Protein AF-A0A534A4G7-F1 (afdb_monomer_lite)

pLDDT: mean 78.15, std 11.38, range [40.47, 90.44]

Structure (mmCIF, N/CA/C/O backbone):
data_AF-A0A534A4G7-F1
#
_entry.id   AF-A0A534A4G7-F1
#
loop_
_atom_site.group_PDB
_atom_site.id
_atom_site.type_symbol
_atom_site.label_atom_id
_atom_site.label_alt_id
_atom_site.label_comp_id
_atom_site.label_asym_id
_atom_site.label_entity_id
_atom_site.label_seq_id
_atom_site.pdbx_PDB_ins_code
_atom_site.Cartn_x
_atom_site.Cartn_y
_atom_site.Cartn_z
_atom_site.occupancy
_atom_site.B_iso_or_equiv
_atom_site.auth_seq_id
_atom_site.auth_comp_id
_atom_site.auth_asym_id
_atom_site.auth_atom_id
_atom_site.pdbx_PDB_model_num
ATOM 1 N N . MET A 1 1 ? 12.198 -9.803 -21.632 1.00 40.47 1 MET A N 1
ATOM 2 C CA . MET A 1 1 ? 10.902 -9.235 -21.200 1.00 40.47 1 MET A CA 1
ATOM 3 C C . MET A 1 1 ? 10.995 -8.934 -19.715 1.00 40.47 1 MET A C 1
ATOM 5 O O . MET A 1 1 ? 10.918 -9.855 -18.911 1.00 40.47 1 MET A O 1
ATOM 9 N N . ALA A 1 2 ? 11.271 -7.684 -19.343 1.00 46.91 2 ALA A N 1
ATOM 10 C CA . ALA A 1 2 ? 11.308 -7.304 -17.937 1.00 46.91 2 ALA A CA 1
ATOM 11 C C . ALA A 1 2 ? 9.880 -7.410 -17.383 1.00 46.91 2 ALA A C 1
ATOM 13 O O . ALA A 1 2 ? 9.012 -6.635 -17.777 1.00 46.91 2 ALA A O 1
ATOM 14 N N . ARG A 1 3 ? 9.614 -8.398 -16.520 1.00 56.34 3 ARG A N 1
ATOM 15 C CA . ARG A 1 3 ? 8.389 -8.444 -15.709 1.00 56.34 3 ARG A CA 1
ATOM 16 C C . ARG A 1 3 ? 8.479 -7.308 -14.692 1.00 56.34 3 ARG A C 1
ATOM 18 O O . ARG A 1 3 ? 8.889 -7.515 -13.557 1.00 56.34 3 ARG A O 1
ATOM 25 N N . GLY A 1 4 ? 8.205 -6.090 -15.154 1.00 66.38 4 GLY A N 1
ATOM 26 C CA . GLY A 1 4 ? 8.046 -4.930 -14.292 1.00 66.38 4 GLY A CA 1
ATOM 27 C C . GLY A 1 4 ? 6.889 -5.157 -13.326 1.00 66.38 4 GLY A C 1
ATOM 28 O O . GLY A 1 4 ? 5.986 -5.952 -13.597 1.00 66.38 4 GLY A O 1
ATOM 29 N N . ILE A 1 5 ? 6.937 -4.475 -12.186 1.00 73.56 5 ILE A N 1
ATOM 30 C CA . ILE A 1 5 ? 5.827 -4.482 -11.239 1.00 73.56 5 ILE A CA 1
ATOM 31 C C . ILE A 1 5 ? 4.565 -3.967 -11.930 1.00 73.56 5 ILE A C 1
ATOM 33 O O . ILE A 1 5 ? 4.590 -2.940 -12.608 1.00 73.56 5 ILE A O 1
ATOM 37 N N . THR A 1 6 ? 3.477 -4.715 -11.781 1.00 78.62 6 THR A N 1
ATOM 38 C CA . THR A 1 6 ? 2.160 -4.351 -12.296 1.00 78.62 6 THR A CA 1
ATOM 39 C C . THR A 1 6 ? 1.371 -3.599 -11.236 1.00 78.62 6 THR A C 1
ATOM 41 O O . THR A 1 6 ? 1.524 -3.849 -10.040 1.00 78.62 6 THR A O 1
ATOM 44 N N . GLN A 1 7 ? 0.489 -2.705 -11.683 1.00 78.25 7 GLN A N 1
ATOM 45 C CA . GLN A 1 7 ? -0.420 -1.972 -10.802 1.00 78.25 7 GLN A CA 1
ATOM 46 C C . GLN A 1 7 ? -1.296 -2.912 -9.967 1.00 78.25 7 GLN A C 1
ATOM 48 O O . GLN A 1 7 ? -1.489 -2.665 -8.788 1.00 78.25 7 GLN A O 1
ATOM 53 N N . ASP A 1 8 ? -1.724 -4.039 -10.536 1.00 82.81 8 ASP A N 1
ATOM 54 C CA . ASP A 1 8 ? -2.491 -5.066 -9.821 1.00 82.81 8 ASP A CA 1
ATOM 55 C C . ASP A 1 8 ? -1.764 -5.597 -8.572 1.00 82.81 8 ASP A C 1
ATOM 57 O O . ASP A 1 8 ? -2.347 -5.681 -7.494 1.00 82.81 8 ASP A O 1
ATOM 61 N N . ARG A 1 9 ? -0.452 -5.856 -8.676 1.00 84.06 9 ARG A N 1
ATOM 62 C CA . ARG A 1 9 ? 0.355 -6.284 -7.524 1.00 84.06 9 ARG A CA 1
ATOM 63 C C . ARG A 1 9 ? 0.485 -5.191 -6.470 1.00 84.06 9 ARG A C 1
ATOM 65 O O . ARG A 1 9 ? 0.484 -5.490 -5.281 1.00 84.06 9 ARG A O 1
ATOM 72 N N . VAL A 1 10 ? 0.615 -3.940 -6.903 1.00 83.56 10 VAL A N 1
ATOM 73 C CA . VAL A 1 10 ? 0.687 -2.781 -6.004 1.00 83.56 10 VAL A CA 1
ATOM 74 C C . VAL A 1 10 ? -0.632 -2.587 -5.271 1.00 83.56 10 VAL A C 1
ATOM 76 O O . VAL A 1 10 ? -0.610 -2.401 -4.059 1.00 83.56 10 VAL A O 1
ATOM 79 N N . ASN A 1 11 ? -1.756 -2.726 -5.972 1.00 84.88 11 ASN A N 1
ATOM 80 C CA . ASN A 1 11 ? -3.085 -2.666 -5.381 1.00 84.88 11 ASN A CA 1
ATOM 81 C C . ASN A 1 11 ? -3.279 -3.795 -4.365 1.00 84.88 11 ASN A C 1
ATOM 83 O O . ASN A 1 11 ? -3.608 -3.503 -3.226 1.00 84.88 11 ASN A O 1
ATOM 87 N N . GLN A 1 12 ? -2.951 -5.049 -4.705 1.00 87.88 12 GLN A N 1
ATOM 88 C CA . GLN A 1 12 ? -3.040 -6.162 -3.747 1.00 87.88 12 GLN A CA 1
ATOM 89 C C . GLN A 1 12 ? -2.190 -5.940 -2.490 1.00 87.88 12 GLN A C 1
ATOM 91 O O . GLN A 1 12 ? -2.644 -6.218 -1.383 1.00 87.88 12 GLN A O 1
ATOM 96 N N . ALA A 1 13 ? -0.964 -5.434 -2.641 1.00 88.00 13 ALA A N 1
ATOM 97 C CA . ALA A 1 13 ? -0.109 -5.123 -1.501 1.00 88.00 13 ALA A CA 1
ATOM 98 C C . ALA A 1 13 ? -0.667 -3.953 -0.672 1.00 88.00 13 ALA A C 1
ATOM 100 O O . ALA A 1 13 ? -0.634 -3.999 0.556 1.00 88.00 13 ALA A O 1
ATOM 101 N N . ALA A 1 14 ? -1.215 -2.921 -1.317 1.00 87.12 14 ALA A N 1
ATOM 102 C CA . ALA A 1 14 ? -1.861 -1.807 -0.633 1.00 87.12 14 ALA A CA 1
ATOM 103 C C . ALA A 1 14 ? -3.128 -2.251 0.116 1.00 87.12 14 ALA A C 1
ATOM 105 O O . ALA A 1 14 ? -3.291 -1.895 1.280 1.00 87.12 14 ALA A O 1
ATOM 106 N N . ASP A 1 15 ? -3.971 -3.079 -0.504 1.00 89.94 15 ASP A N 1
ATOM 107 C CA . ASP A 1 15 ? -5.157 -3.680 0.112 1.00 89.94 15 ASP A CA 1
ATOM 108 C C . ASP A 1 15 ? -4.783 -4.562 1.304 1.00 89.94 15 ASP A C 1
ATOM 110 O O . ASP A 1 15 ? -5.411 -4.475 2.357 1.00 89.94 15 ASP A O 1
ATOM 114 N N . ALA A 1 16 ? -3.722 -5.366 1.192 1.00 89.69 16 ALA A N 1
ATOM 115 C CA . ALA A 1 16 ? -3.229 -6.178 2.302 1.00 89.69 16 ALA A CA 1
ATOM 116 C C . ALA A 1 16 ? -2.775 -5.315 3.493 1.00 89.69 16 ALA A C 1
ATOM 118 O O . ALA A 1 16 ? -3.038 -5.665 4.645 1.00 89.69 16 ALA A O 1
ATOM 119 N N . LEU A 1 17 ? -2.132 -4.174 3.232 1.00 89.06 17 LEU A N 1
ATOM 12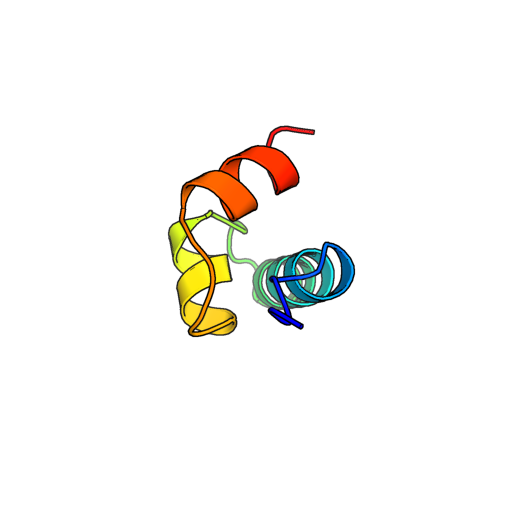0 C CA . LEU A 1 17 ? -1.739 -3.217 4.270 1.00 89.06 17 LEU A CA 1
ATOM 121 C C . LEU A 1 17 ? -2.960 -2.526 4.889 1.00 89.06 17 LEU A C 1
ATOM 123 O O . LEU A 1 17 ? -3.060 -2.453 6.113 1.00 89.06 17 LEU A O 1
ATOM 127 N N . LEU A 1 18 ? -3.922 -2.099 4.068 1.00 88.94 18 LEU A N 1
ATOM 128 C CA . LEU A 1 18 ? -5.178 -1.506 4.533 1.00 88.94 18 LEU A CA 1
ATOM 129 C C . LEU A 1 18 ? -5.989 -2.483 5.388 1.00 88.94 18 LEU A C 1
ATOM 131 O O . LEU A 1 18 ? -6.493 -2.099 6.441 1.00 88.94 18 LEU A O 1
ATOM 135 N N . ALA A 1 19 ? -6.057 -3.755 4.991 1.00 90.44 19 ALA A N 1
ATOM 136 C CA . ALA A 1 19 ? -6.718 -4.814 5.751 1.00 90.44 19 ALA A CA 1
ATOM 137 C C . ALA A 1 19 ? -6.055 -5.062 7.117 1.00 90.44 19 ALA A C 1
ATOM 139 O O . ALA A 1 19 ? -6.727 -5.457 8.068 1.00 90.44 19 ALA A O 1
ATOM 140 N N . ARG A 1 20 ? -4.751 -4.787 7.241 1.00 89.44 20 ARG A N 1
ATOM 141 C CA . ARG A 1 20 ? -4.016 -4.803 8.518 1.00 89.44 20 ARG A CA 1
ATOM 142 C C . ARG A 1 20 ? -4.210 -3.525 9.344 1.00 89.44 20 ARG A C 1
ATOM 144 O O . ARG A 1 20 ? -3.691 -3.440 10.454 1.00 89.44 20 ARG A O 1
ATOM 151 N N . GLY A 1 21 ? -4.936 -2.532 8.825 1.00 90.19 21 GLY A N 1
ATOM 152 C CA . GLY A 1 21 ? -5.075 -1.207 9.433 1.00 90.19 21 GLY A CA 1
ATOM 153 C C . GLY A 1 21 ? -3.821 -0.340 9.286 1.00 90.19 21 GLY A C 1
ATOM 154 O O . GLY A 1 21 ? -3.682 0.677 9.966 1.00 90.19 21 GLY A O 1
ATOM 155 N N . GLU A 1 22 ? -2.891 -0.726 8.413 1.00 86.94 22 GLU A N 1
ATOM 156 C CA . GLU A 1 22 ? -1.661 0.008 8.162 1.00 86.94 22 GLU A CA 1
ATOM 157 C C . GLU A 1 22 ? -1.811 0.933 6.953 1.00 86.94 22 GLU A C 1
ATOM 159 O O . GLU A 1 22 ? -2.419 0.589 5.94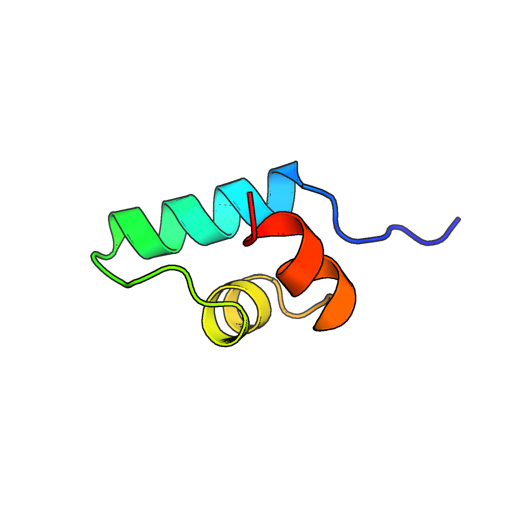2 1.00 86.94 22 GLU A O 1
ATOM 164 N N . ARG A 1 23 ? -1.215 2.130 7.028 1.00 8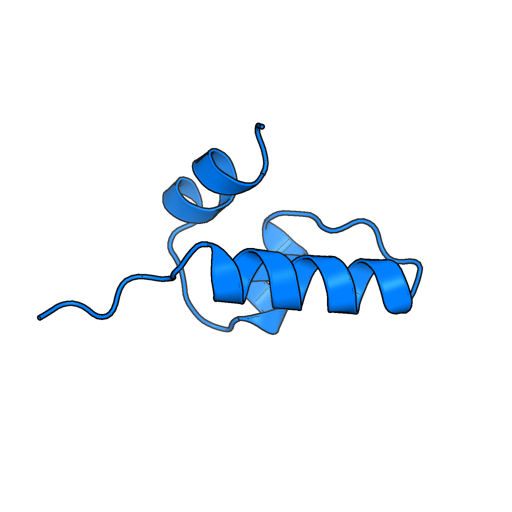4.62 23 ARG A N 1
ATOM 165 C CA . ARG A 1 23 ? -1.209 3.057 5.888 1.00 84.62 23 ARG A CA 1
ATOM 166 C C . ARG A 1 23 ? -0.358 2.461 4.757 1.00 84.62 23 ARG A C 1
ATOM 168 O O . ARG A 1 23 ? 0.826 2.205 5.004 1.00 84.62 23 ARG A O 1
ATOM 175 N N . PRO A 1 24 ? -0.905 2.272 3.543 1.00 82.88 24 PRO A N 1
ATOM 176 C CA . PRO A 1 24 ? -0.151 1.763 2.407 1.00 82.88 24 PRO A CA 1
ATOM 177 C C . PRO A 1 24 ? 0.820 2.842 1.913 1.00 82.88 24 PRO A C 1
ATOM 179 O O . PRO A 1 24 ? 0.474 3.705 1.113 1.00 82.88 24 PRO A O 1
ATOM 182 N N . THR A 1 25 ? 2.042 2.837 2.445 1.00 85.19 25 THR A N 1
ATOM 183 C CA . THR A 1 25 ? 3.126 3.726 2.008 1.00 85.19 25 THR A CA 1
ATOM 184 C C . THR A 1 25 ? 4.039 3.016 1.016 1.00 85.19 25 THR A C 1
ATOM 186 O O . THR A 1 25 ? 4.116 1.787 0.995 1.00 85.19 25 THR A O 1
ATOM 189 N N . ILE A 1 26 ? 4.786 3.793 0.225 1.00 82.50 26 ILE A N 1
ATOM 190 C CA . ILE A 1 26 ? 5.742 3.276 -0.769 1.00 82.50 26 ILE A CA 1
ATOM 191 C C . ILE A 1 26 ? 6.696 2.251 -0.146 1.00 82.50 26 ILE A C 1
ATOM 193 O O . ILE A 1 26 ? 6.922 1.187 -0.715 1.00 82.50 26 ILE A O 1
ATOM 197 N N . GLU A 1 27 ? 7.231 2.544 1.038 1.00 85.00 27 GLU A N 1
ATOM 198 C CA . GLU A 1 27 ? 8.163 1.653 1.731 1.00 85.00 27 GLU A CA 1
ATOM 199 C C . GLU A 1 27 ? 7.514 0.333 2.154 1.00 85.00 27 GLU A C 1
ATOM 201 O O . GLU A 1 27 ? 8.118 -0.722 1.968 1.00 85.00 27 GLU A O 1
ATOM 206 N N . LYS A 1 28 ? 6.274 0.367 2.662 1.00 85.50 28 LYS A N 1
ATOM 207 C CA . LYS A 1 28 ? 5.556 -0.840 3.096 1.00 85.50 28 LYS A CA 1
ATOM 208 C C . LYS A 1 28 ? 5.108 -1.696 1.924 1.00 85.50 28 LYS A C 1
ATOM 210 O O . LYS A 1 28 ? 5.328 -2.900 1.929 1.00 85.50 28 LYS A O 1
ATOM 215 N N . VAL A 1 29 ? 4.552 -1.074 0.888 1.00 84.94 29 VAL A N 1
ATOM 216 C CA . VAL A 1 29 ? 4.169 -1.770 -0.345 1.00 84.94 29 VAL A CA 1
ATOM 217 C C . VAL A 1 29 ? 5.402 -2.404 -0.996 1.00 84.94 29 VAL A C 1
ATOM 219 O O . VAL A 1 29 ? 5.345 -3.538 -1.461 1.00 84.94 29 VAL A O 1
ATOM 222 N N . ARG A 1 30 ? 6.553 -1.719 -0.969 1.00 83.25 30 ARG A N 1
ATOM 223 C CA . ARG A 1 30 ? 7.830 -2.282 -1.425 1.00 83.25 30 ARG A CA 1
ATOM 224 C C . ARG A 1 30 ? 8.299 -3.446 -0.559 1.00 83.25 30 ARG A C 1
ATOM 226 O O . ARG A 1 30 ? 8.807 -4.420 -1.108 1.00 83.25 30 ARG A O 1
ATOM 233 N N . ALA A 1 31 ? 8.182 -3.332 0.762 1.00 83.81 31 ALA A N 1
ATOM 234 C CA . ALA A 1 31 ? 8.551 -4.398 1.688 1.00 83.81 31 ALA A CA 1
ATOM 235 C C . ALA A 1 31 ? 7.705 -5.658 1.446 1.00 83.81 31 ALA A C 1
ATOM 237 O O . ALA A 1 31 ? 8.268 -6.744 1.355 1.00 83.81 31 ALA A O 1
ATOM 238 N N . GLU A 1 32 ? 6.395 -5.500 1.234 1.00 84.19 32 GLU A N 1
ATOM 239 C CA . GLU A 1 32 ? 5.484 -6.601 0.894 1.00 84.19 32 GLU A CA 1
ATOM 240 C C . GLU A 1 32 ? 5.777 -7.197 -0.492 1.00 84.19 32 GLU A C 1
ATOM 242 O O . GLU A 1 32 ? 5.759 -8.413 -0.669 1.00 84.19 32 GLU A O 1
ATOM 247 N N . LEU A 1 33 ? 6.089 -6.365 -1.491 1.00 82.56 33 LEU A N 1
ATOM 248 C CA . LEU A 1 33 ? 6.370 -6.843 -2.849 1.00 82.56 33 LEU A CA 1
ATOM 249 C C . LEU A 1 33 ? 7.777 -7.431 -3.012 1.00 82.56 33 LEU A C 1
ATOM 251 O O . LEU A 1 33 ? 8.011 -8.182 -3.960 1.00 82.56 33 LEU A O 1
ATOM 255 N N . GLY A 1 34 ? 8.733 -7.060 -2.155 1.00 77.19 34 GLY A N 1
ATOM 256 C CA . GLY A 1 34 ? 10.138 -7.485 -2.219 1.00 77.19 34 GLY A CA 1
ATOM 257 C C . GLY A 1 34 ? 10.885 -7.064 -3.496 1.00 77.19 34 GLY A C 1
ATOM 258 O O . GLY A 1 34 ? 12.051 -7.403 -3.688 1.00 77.19 34 GLY A O 1
ATOM 2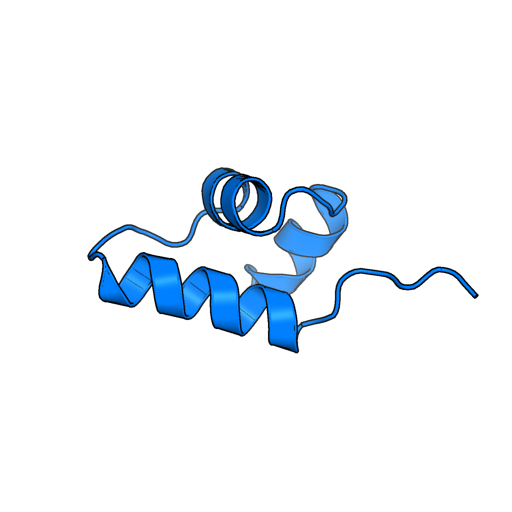59 N N . THR A 1 35 ? 10.227 -6.331 -4.393 1.00 71.44 35 THR A N 1
ATOM 260 C CA . THR A 1 35 ? 10.725 -5.895 -5.699 1.00 71.44 35 THR A CA 1
ATOM 261 C C . THR A 1 35 ? 10.054 -4.576 -6.082 1.00 71.44 35 THR A C 1
ATOM 263 O O . THR A 1 35 ? 9.056 -4.188 -5.479 1.00 71.44 35 THR A O 1
ATOM 266 N N . GLY A 1 36 ? 10.608 -3.866 -7.066 1.00 67.50 36 GLY A N 1
ATOM 267 C CA . GLY A 1 36 ? 10.077 -2.590 -7.554 1.00 67.50 36 GLY A CA 1
ATOM 268 C C . GLY A 1 36 ? 10.948 -1.391 -7.221 1.00 67.50 36 GLY A C 1
ATOM 269 O O . GLY A 1 36 ? 11.398 -1.198 -6.088 1.00 67.50 36 GLY A O 1
ATOM 270 N N . SER A 1 37 ? 11.189 -0.567 -8.237 1.00 71.44 37 SER A N 1
ATOM 271 C CA . SER A 1 37 ? 11.860 0.712 -8.052 1.00 71.44 37 SER A CA 1
ATOM 272 C C . SER A 1 37 ? 10.928 1.683 -7.322 1.00 71.44 37 SER A C 1
ATOM 274 O O . SER A 1 37 ? 9.740 1.733 -7.653 1.00 71.44 37 SER A O 1
ATOM 276 N N . PRO A 1 38 ? 11.455 2.508 -6.398 1.00 72.94 38 PRO A N 1
ATOM 277 C CA . PRO A 1 38 ? 10.678 3.533 -5.699 1.00 72.94 38 PRO A CA 1
ATOM 278 C C . PRO A 1 38 ? 9.886 4.413 -6.670 1.00 72.94 38 PRO A C 1
ATOM 280 O O . PRO A 1 38 ? 8.711 4.664 -6.449 1.00 72.94 38 PRO A O 1
ATOM 283 N N . ASN A 1 39 ? 10.497 4.765 -7.808 1.00 74.94 39 ASN A N 1
ATOM 284 C CA . ASN A 1 39 ? 9.871 5.555 -8.872 1.00 74.94 39 ASN A CA 1
ATOM 285 C C . ASN A 1 39 ? 8.601 4.920 -9.461 1.00 74.94 39 ASN A C 1
ATOM 287 O O . ASN A 1 39 ? 7.681 5.636 -9.845 1.00 74.94 39 ASN A O 1
ATOM 291 N N . THR A 1 40 ? 8.534 3.589 -9.552 1.00 76.19 40 THR A N 1
ATOM 292 C CA . THR A 1 40 ? 7.340 2.900 -10.063 1.00 76.19 40 THR A CA 1
ATOM 293 C C . THR A 1 40 ? 6.207 2.963 -9.048 1.00 76.19 40 THR A C 1
ATOM 295 O O . THR A 1 40 ? 5.070 3.208 -9.426 1.00 76.19 40 THR A O 1
ATOM 298 N N . LEU A 1 41 ? 6.517 2.774 -7.764 1.00 75.44 41 LEU A N 1
ATOM 299 C CA . LEU A 1 41 ? 5.532 2.837 -6.685 1.00 75.44 41 LEU A CA 1
ATOM 300 C C . LEU A 1 41 ? 5.021 4.259 -6.459 1.00 75.44 41 LEU A C 1
ATOM 302 O O . LEU A 1 41 ? 3.827 4.436 -6.264 1.00 75.44 41 LEU A O 1
ATOM 306 N N . LEU A 1 42 ? 5.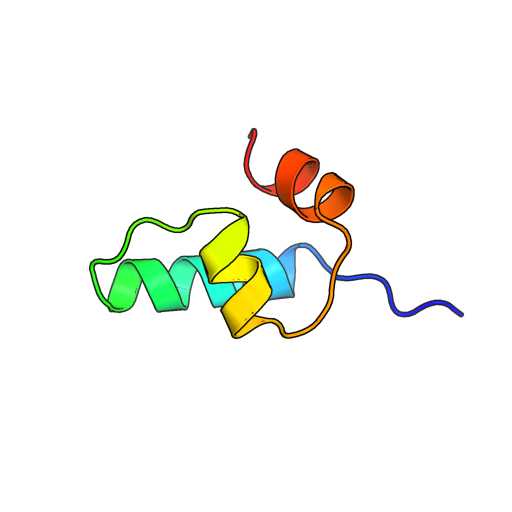903 5.256 -6.558 1.00 76.12 42 LEU A N 1
ATOM 307 C CA . LEU A 1 42 ? 5.559 6.676 -6.462 1.00 76.12 42 LEU A CA 1
ATOM 308 C C . LEU A 1 42 ? 4.484 7.038 -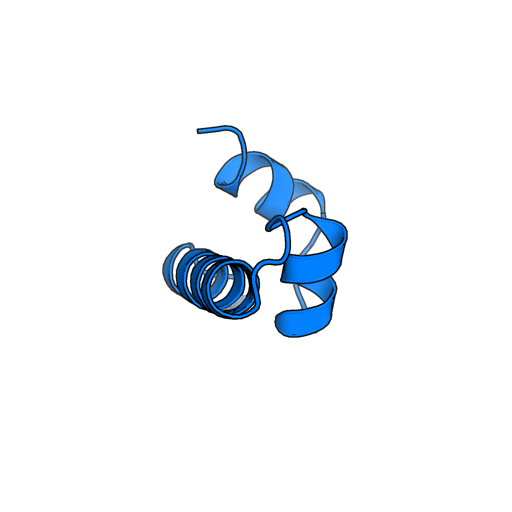7.502 1.00 76.12 42 LEU A C 1
ATOM 310 O O . LEU A 1 42 ? 3.407 7.498 -7.147 1.00 76.12 42 LEU A O 1
ATOM 314 N N . ARG A 1 43 ? 4.697 6.649 -8.768 1.00 73.62 43 ARG A N 1
ATOM 315 C CA . ARG A 1 43 ? 3.720 6.854 -9.851 1.00 73.62 43 ARG A CA 1
ATOM 316 C C . ARG A 1 43 ? 2.379 6.140 -9.625 1.00 73.62 43 ARG A C 1
ATOM 318 O O . ARG A 1 43 ? 1.366 6.588 -10.144 1.00 73.62 43 ARG A O 1
ATOM 325 N N . LEU A 1 44 ? 2.380 5.003 -8.931 1.00 71.19 44 LEU A N 1
ATOM 326 C CA . LEU A 1 44 ? 1.180 4.185 -8.725 1.00 71.19 44 LEU A CA 1
ATOM 327 C C . LEU A 1 44 ? 0.384 4.584 -7.471 1.00 71.19 44 LEU A C 1
ATOM 329 O O . LEU A 1 44 ? -0.790 4.243 -7.397 1.00 71.19 44 LEU A O 1
ATOM 333 N N . LEU A 1 45 ? 1.007 5.281 -6.514 1.00 69.19 45 LEU A N 1
ATOM 334 C CA . LEU A 1 45 ? 0.392 5.735 -5.258 1.00 69.19 45 LEU A CA 1
ATOM 335 C C . LEU A 1 45 ? -0.012 7.223 -5.265 1.00 69.19 45 LEU A C 1
ATOM 337 O O . LEU A 1 45 ? -0.790 7.622 -4.408 1.00 69.19 45 LEU A O 1
ATOM 341 N N . GLU A 1 46 ? 0.492 8.040 -6.196 1.00 66.56 46 GLU A N 1
ATOM 342 C CA . GLU A 1 46 ? 0.139 9.470 -6.340 1.00 66.56 46 GLU A CA 1
ATOM 343 C C . GLU A 1 46 ? -1.152 9.745 -7.154 1.00 66.56 46 GLU A C 1
ATOM 345 O O . GLU A 1 46 ? -1.333 10.858 -7.649 1.00 66.56 46 GLU A O 1
ATOM 350 N N . VAL A 1 47 ? -2.050 8.763 -7.318 1.00 51.59 47 VAL A N 1
ATOM 351 C CA . VAL A 1 47 ? -3.361 8.936 -7.991 1.00 51.59 47 VAL A CA 1
ATOM 352 C C . VAL A 1 47 ? -4.490 9.134 -6.989 1.00 51.59 47 VAL A C 1
ATOM 354 O O . VAL A 1 47 ? -4.546 8.359 -6.010 1.00 51.59 47 VAL A O 1
#

Foldseek 3Di:
DPPADDLVLLVVQCVVCVVVVHHSDLVSSCVVVVDHDSVVSCVSPPD

Secondary structure (DSSP, 8-state):
---PPPHHHHHHHHHHHHHTT----HHHHHHHHS---HHHHHHHH--

Radius of gyration: 10.02 Å; chains: 1; bounding box: 19×19×31 Å

Sequence (47 aa):
MARGITQDRVNQAADALLARGERPTIEKVRAELGTGSPNTLLRLLEV